Protein AF-A0A9P1JZS4-F1 (afdb_monomer_lite)

pLDDT: mean 83.92, std 13.91, range [42.84, 97.25]

Organism: NCBI:txid1064539

Foldseek 3Di:
DPPPDFDQDAFAPDFDDQQAKKFFAFRNRDGPDIWGFHDDDDQWTATPVRWIAGSRFFGDDDDGTDRPRGIYHPPDPDD

Sequence (79 aa):
MTDLTYVLPEPPEYPFRVGDEVETVNRNGEAMGRQHITRIKGKIVTTDCGRRWTKDGWWHGETRAYPFPSIRHPATPSA

Structure (mmCIF, N/CA/C/O backbone):
data_AF-A0A9P1JZS4-F1
#
_entry.id   AF-A0A9P1JZS4-F1
#
loop_
_atom_site.group_PDB
_atom_site.id
_atom_site.type_symbol
_atom_site.label_atom_id
_atom_site.label_alt_id
_atom_site.label_comp_id
_atom_site.label_asym_id
_atom_site.label_entity_id
_atom_site.label_seq_id
_atom_site.pdbx_PDB_ins_code
_atom_site.Cartn_x
_atom_site.Cartn_y
_atom_site.Cartn_z
_atom_site.occupancy
_atom_site.B_iso_or_equiv
_atom_site.auth_seq_id
_atom_site.auth_comp_id
_atom_site.auth_asym_id
_atom_site.auth_atom_id
_atom_site.pdbx_PDB_model_num
ATOM 1 N N . MET A 1 1 ? 28.568 0.410 -15.391 1.00 43.81 1 MET A N 1
ATOM 2 C CA . MET A 1 1 ? 27.796 0.814 -14.200 1.00 43.81 1 MET A CA 1
ATOM 3 C C . MET A 1 1 ? 26.339 0.763 -14.601 1.00 43.81 1 MET A C 1
ATOM 5 O O . MET A 1 1 ? 25.968 1.482 -15.516 1.00 43.81 1 MET A O 1
ATOM 9 N N . THR A 1 2 ? 25.559 -0.164 -14.052 1.00 50.34 2 THR A N 1
ATOM 10 C CA . THR A 1 2 ? 24.117 -0.232 -14.310 1.00 50.34 2 THR A CA 1
ATOM 11 C C . THR A 1 2 ? 23.467 0.870 -13.490 1.00 50.34 2 THR A C 1
ATOM 13 O O . THR A 1 2 ? 23.435 0.790 -12.264 1.00 50.34 2 THR A O 1
ATOM 16 N N . ASP A 1 3 ? 23.047 1.931 -14.166 1.00 51.38 3 ASP A N 1
ATOM 17 C CA . ASP A 1 3 ? 22.298 3.027 -13.567 1.00 51.38 3 ASP A CA 1
ATOM 18 C C . ASP A 1 3 ? 21.017 2.436 -12.954 1.00 51.38 3 ASP A C 1
ATOM 20 O O . ASP A 1 3 ? 20.191 1.850 -13.654 1.00 51.38 3 ASP A O 1
ATOM 24 N N . LEU A 1 4 ? 20.901 2.459 -11.622 1.00 54.28 4 LEU A N 1
ATOM 25 C CA . LEU A 1 4 ? 19.716 1.976 -10.907 1.00 54.28 4 LEU A CA 1
ATOM 26 C C . LEU A 1 4 ? 18.634 3.058 -10.974 1.00 54.28 4 LEU A C 1
ATOM 28 O O . LEU A 1 4 ? 18.225 3.615 -9.957 1.00 54.28 4 LEU A O 1
ATOM 32 N N . THR A 1 5 ? 18.195 3.382 -12.185 1.00 61.31 5 THR A N 1
ATOM 33 C CA . THR A 1 5 ? 17.110 4.327 -12.420 1.00 61.31 5 THR A CA 1
ATOM 34 C C . THR A 1 5 ? 15.798 3.581 -12.182 1.00 61.31 5 THR A C 1
ATOM 36 O O . THR A 1 5 ? 15.377 2.760 -12.994 1.00 61.31 5 THR A O 1
ATOM 39 N N . TYR A 1 6 ? 15.180 3.780 -11.018 1.00 59.22 6 TYR A N 1
ATOM 40 C CA . TYR A 1 6 ? 13.850 3.236 -10.746 1.00 59.22 6 TYR A CA 1
ATOM 41 C C . TYR A 1 6 ? 12.779 4.211 -11.233 1.00 59.22 6 TYR A C 1
ATOM 43 O O . TYR A 1 6 ? 12.922 5.427 -11.093 1.00 59.22 6 TYR A O 1
ATOM 51 N N . VAL A 1 7 ? 11.696 3.670 -11.791 1.00 65.94 7 VAL A N 1
ATOM 52 C CA . VAL A 1 7 ? 10.520 4.461 -12.157 1.00 65.94 7 VAL A CA 1
ATOM 53 C C . VAL A 1 7 ? 9.774 4.785 -10.869 1.00 65.94 7 VAL A C 1
ATOM 55 O O . VAL A 1 7 ? 9.421 3.885 -10.102 1.00 65.94 7 VAL A O 1
ATOM 58 N N . LEU A 1 8 ? 9.581 6.074 -10.589 1.00 68.81 8 LEU A N 1
ATOM 59 C CA . LEU A 1 8 ? 8.768 6.484 -9.450 1.00 68.81 8 LEU A CA 1
ATOM 60 C C . LEU A 1 8 ? 7.321 6.030 -9.687 1.00 68.81 8 LEU A C 1
ATOM 62 O O . LEU A 1 8 ? 6.801 6.269 -10.778 1.00 68.81 8 LEU A O 1
ATOM 66 N N . PRO A 1 9 ? 6.665 5.394 -8.698 1.00 67.12 9 PRO A N 1
ATOM 67 C CA . PRO A 1 9 ? 5.255 5.060 -8.813 1.00 67.12 9 PRO A CA 1
ATOM 68 C C . PRO A 1 9 ? 4.442 6.323 -9.067 1.00 67.12 9 PRO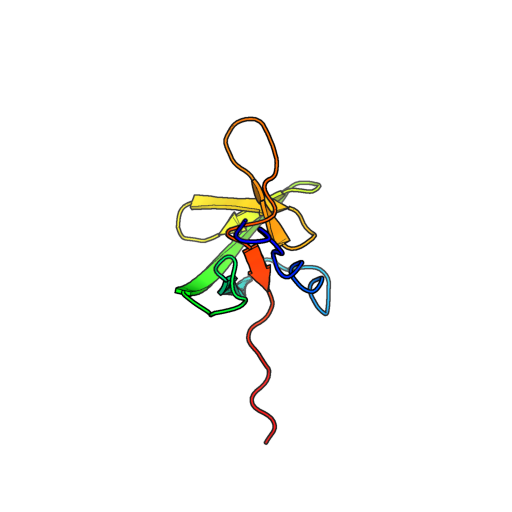 A C 1
ATOM 70 O O . PRO A 1 9 ? 4.649 7.339 -8.396 1.00 67.12 9 PRO A O 1
ATOM 73 N N . GLU A 1 10 ? 3.508 6.246 -10.007 1.00 72.3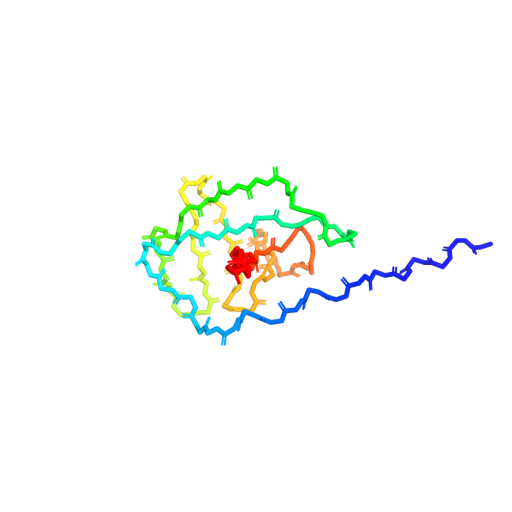8 10 GLU A N 1
ATOM 74 C CA . GLU A 1 10 ? 2.534 7.311 -10.192 1.00 72.38 10 GLU A CA 1
ATOM 75 C C . GLU A 1 10 ? 1.686 7.440 -8.920 1.00 72.38 10 GLU A C 1
ATOM 77 O O . GLU A 1 10 ? 1.296 6.423 -8.331 1.00 72.38 10 GLU A O 1
ATOM 82 N N . PRO A 1 11 ? 1.421 8.671 -8.453 1.00 73.00 11 PRO A N 1
ATOM 83 C CA . PRO A 1 11 ? 0.513 8.866 -7.339 1.00 73.00 11 PRO A CA 1
ATOM 84 C C . PRO A 1 11 ? -0.876 8.320 -7.708 1.00 73.00 11 PRO A C 1
ATOM 86 O O . PRO A 1 11 ? -1.275 8.392 -8.871 1.00 73.00 11 PRO A O 1
ATOM 89 N N . PRO A 1 12 ? -1.633 7.787 -6.737 1.00 81.50 12 PRO A N 1
ATOM 90 C CA . PRO A 1 12 ? -2.969 7.275 -7.008 1.00 81.50 12 PRO A CA 1
ATOM 91 C C . PRO A 1 12 ? -3.877 8.386 -7.554 1.00 81.50 12 PRO A C 1
ATOM 93 O O . PRO A 1 12 ? -3.892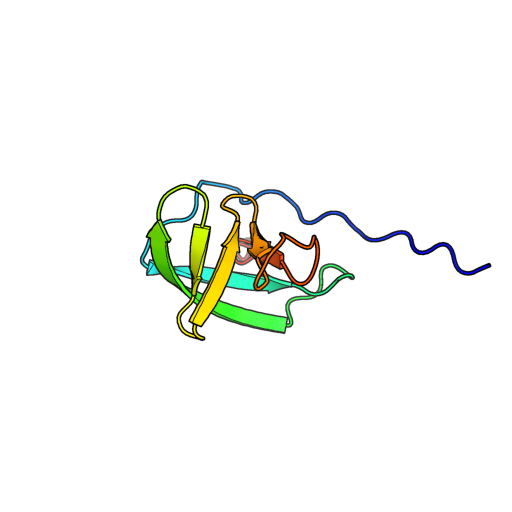 9.494 -7.016 1.00 81.50 12 PRO A O 1
ATOM 96 N N . GLU A 1 13 ? -4.653 8.072 -8.599 1.00 80.69 13 GLU A N 1
ATOM 97 C CA . GLU A 1 13 ? -5.548 9.016 -9.297 1.00 80.69 13 GLU A CA 1
ATOM 98 C C . GLU A 1 13 ? -6.502 9.759 -8.349 1.00 80.69 13 GLU A C 1
ATOM 100 O O . GLU A 1 13 ? -6.801 10.939 -8.527 1.00 80.69 13 GLU A O 1
ATOM 105 N N . TYR A 1 14 ? -6.961 9.065 -7.311 1.00 85.31 14 TYR A N 1
ATOM 106 C CA . TYR A 1 14 ? -7.752 9.616 -6.221 1.00 85.31 14 TYR A CA 1
ATOM 107 C C . TYR A 1 14 ? -7.328 8.987 -4.890 1.00 85.31 14 TYR A C 1
ATOM 109 O O . TYR A 1 14 ? -6.787 7.876 -4.878 1.00 85.31 14 TYR A O 1
ATOM 117 N N . PRO A 1 15 ? -7.586 9.655 -3.746 1.00 89.81 15 PRO A N 1
ATOM 118 C CA . PRO A 1 15 ? -7.285 9.086 -2.441 1.00 89.81 15 PRO A CA 1
ATOM 119 C C . PRO A 1 15 ? -7.946 7.720 -2.268 1.00 89.81 15 PRO A C 1
ATOM 121 O O . PRO A 1 15 ? -9.157 7.596 -2.452 1.00 89.81 15 PRO A O 1
ATOM 124 N N . PHE A 1 16 ? -7.147 6.733 -1.871 1.00 92.44 16 PHE A N 1
ATOM 125 C CA . PHE A 1 16 ? -7.602 5.382 -1.563 1.00 92.44 16 PHE A CA 1
ATOM 126 C C . PHE A 1 16 ? -8.800 5.366 -0.610 1.00 92.44 16 PHE A C 1
ATOM 128 O O . PHE A 1 16 ? -8.868 6.150 0.345 1.00 92.44 16 PHE A O 1
ATOM 135 N N . ARG A 1 17 ? -9.715 4.424 -0.834 1.00 94.25 17 ARG A N 1
ATOM 136 C CA . ARG A 1 17 ? -10.893 4.173 -0.001 1.00 94.25 17 ARG A CA 1
ATOM 137 C C . ARG A 1 17 ? -10.934 2.717 0.438 1.00 94.25 17 ARG A C 1
ATOM 139 O O . ARG A 1 17 ? -10.402 1.827 -0.214 1.00 94.25 17 ARG A O 1
ATOM 146 N N . VAL A 1 18 ? -11.567 2.469 1.583 1.00 95.50 18 VAL A N 1
ATOM 147 C CA . VAL A 1 18 ? -11.834 1.095 2.028 1.00 95.50 18 VAL A CA 1
ATOM 148 C C . VAL A 1 18 ? -12.794 0.442 1.036 1.00 95.50 18 VAL A C 1
ATOM 150 O O . VAL A 1 18 ? -13.830 1.022 0.723 1.00 95.50 18 VAL A O 1
ATOM 153 N N . GLY A 1 19 ? -12.440 -0.752 0.568 1.00 93.88 19 GLY A N 1
ATOM 154 C CA . GLY A 1 19 ? -13.153 -1.488 -0.472 1.00 93.88 19 GLY A CA 1
ATOM 155 C C . GLY A 1 19 ? -12.574 -1.322 -1.879 1.00 93.88 19 GLY A C 1
ATOM 156 O O . GLY A 1 19 ? -12.931 -2.119 -2.739 1.00 93.88 19 GLY A O 1
ATOM 157 N N . ASP A 1 20 ? -11.673 -0.360 -2.114 1.00 93.38 20 ASP A N 1
ATOM 158 C CA . ASP A 1 20 ? -11.025 -0.207 -3.424 1.00 93.38 20 ASP A CA 1
ATOM 159 C C . ASP A 1 20 ? -10.190 -1.454 -3.766 1.00 93.38 20 ASP A C 1
ATOM 161 O O . ASP A 1 20 ? -9.431 -1.955 -2.925 1.00 93.38 20 ASP A O 1
ATOM 165 N N . GLU A 1 21 ? -10.303 -1.923 -5.011 1.00 94.38 21 GLU A N 1
ATOM 166 C CA . GLU A 1 21 ? -9.350 -2.857 -5.616 1.00 94.38 21 GLU A CA 1
ATOM 167 C C . GLU A 1 21 ? -8.116 -2.065 -6.069 1.00 94.38 21 GLU A C 1
ATOM 169 O O . GLU A 1 21 ? -8.237 -1.044 -6.743 1.00 94.38 21 GLU A O 1
ATOM 174 N N . VAL A 1 22 ? -6.923 -2.527 -5.697 1.00 93.25 22 VAL A N 1
ATOM 175 C CA . VAL A 1 22 ? -5.638 -1.912 -6.052 1.00 93.25 22 VAL A CA 1
ATOM 176 C C . VAL A 1 22 ? -4.682 -2.942 -6.636 1.00 93.25 22 VAL A C 1
ATOM 178 O O . VAL A 1 22 ? -4.664 -4.108 -6.237 1.00 93.25 22 VAL A O 1
ATOM 181 N N . GLU A 1 23 ? -3.834 -2.500 -7.557 1.00 93.62 23 GLU A N 1
ATOM 182 C CA . GLU A 1 23 ? -2.749 -3.305 -8.108 1.00 93.62 23 GLU A CA 1
ATOM 183 C C . GLU A 1 23 ? -1.470 -3.074 -7.317 1.00 93.62 23 GLU A C 1
ATOM 185 O O . GLU A 1 23 ? -1.058 -1.936 -7.112 1.00 93.62 23 GLU A O 1
ATOM 190 N N . THR A 1 24 ? -0.812 -4.157 -6.905 1.00 92.31 24 THR A N 1
ATOM 191 C CA . THR A 1 24 ? 0.563 -4.104 -6.405 1.00 92.31 24 THR A CA 1
ATOM 192 C C . THR A 1 24 ? 1.522 -4.116 -7.584 1.00 92.31 24 THR A C 1
ATOM 194 O O . THR A 1 24 ? 1.413 -4.976 -8.454 1.00 92.31 24 THR A O 1
A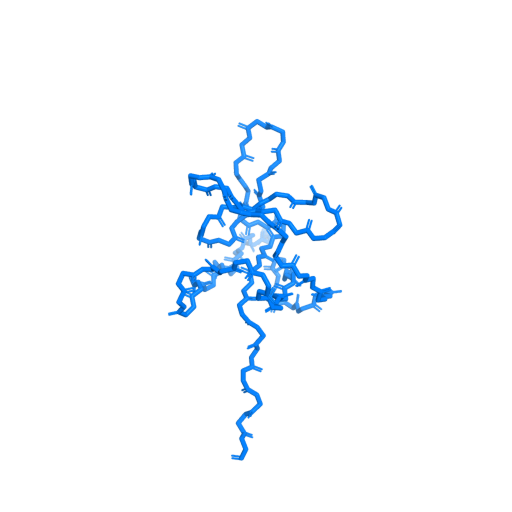TOM 197 N N . VAL A 1 25 ? 2.485 -3.205 -7.593 1.00 90.94 25 VAL A N 1
ATOM 198 C CA . VAL A 1 25 ? 3.391 -2.949 -8.709 1.00 90.94 25 VAL A CA 1
ATOM 199 C C . VAL A 1 25 ? 4.840 -3.146 -8.264 1.00 90.94 25 VAL A C 1
ATOM 201 O O . VAL A 1 25 ? 5.223 -2.790 -7.143 1.00 90.94 25 VAL A O 1
ATOM 204 N N . ASN A 1 26 ? 5.653 -3.756 -9.126 1.00 88.81 26 ASN A N 1
ATOM 205 C CA . ASN A 1 26 ? 7.082 -3.928 -8.882 1.00 88.81 26 ASN A CA 1
ATOM 206 C C . ASN A 1 26 ? 7.884 -2.658 -9.241 1.00 88.81 26 ASN A C 1
ATOM 208 O O . ASN A 1 26 ? 7.350 -1.666 -9.729 1.00 88.81 26 ASN A O 1
ATOM 212 N N . ARG A 1 27 ? 9.206 -2.697 -9.034 1.00 84.81 27 ARG A N 1
ATOM 213 C CA . ARG A 1 27 ? 10.113 -1.569 -9.333 1.00 84.81 27 ARG A CA 1
ATOM 214 C C . ARG A 1 27 ? 10.140 -1.129 -10.810 1.00 84.81 27 ARG A C 1
ATOM 216 O O . ARG A 1 27 ? 10.653 -0.054 -11.098 1.00 84.81 27 ARG A O 1
ATOM 223 N N . ASN A 1 28 ? 9.668 -1.979 -11.723 1.00 84.12 28 ASN A N 1
ATOM 224 C CA . ASN A 1 28 ? 9.628 -1.726 -13.162 1.00 84.12 28 ASN A CA 1
ATOM 225 C C . ASN A 1 28 ? 8.272 -1.146 -13.610 1.00 84.12 28 ASN A C 1
ATOM 227 O O . ASN A 1 28 ? 8.098 -0.889 -14.795 1.00 84.12 28 ASN A O 1
ATOM 231 N N . GLY A 1 29 ? 7.299 -0.972 -12.706 1.00 81.69 29 GLY A N 1
ATOM 232 C CA . GLY A 1 29 ? 5.942 -0.560 -13.082 1.00 81.69 29 GLY A CA 1
ATOM 233 C C . GLY A 1 29 ? 5.022 -1.719 -13.493 1.00 81.69 29 GLY A C 1
ATOM 234 O O . GLY A 1 29 ? 3.902 -1.482 -13.946 1.00 81.69 29 GLY A O 1
ATOM 235 N N . GLU A 1 30 ? 5.455 -2.971 -13.320 1.00 86.62 30 GLU A N 1
ATOM 236 C CA . GLU A 1 30 ? 4.684 -4.153 -13.719 1.00 86.62 30 GLU A CA 1
ATOM 237 C C . GLU A 1 30 ? 3.765 -4.612 -12.579 1.00 86.62 30 GLU A C 1
ATOM 239 O O . GLU A 1 30 ? 4.201 -4.758 -11.430 1.00 86.62 30 GLU A O 1
ATOM 244 N N . ALA A 1 31 ? 2.492 -4.863 -12.896 1.00 90.00 31 ALA A N 1
ATOM 245 C CA . ALA A 1 31 ? 1.520 -5.370 -11.935 1.00 90.00 31 ALA A CA 1
ATOM 246 C C . ALA A 1 31 ? 1.880 -6.805 -11.511 1.00 90.00 31 ALA A C 1
ATOM 248 O O . ALA A 1 31 ? 2.019 -7.706 -12.333 1.00 90.00 31 ALA A O 1
ATOM 249 N N . MET A 1 32 ? 2.020 -7.014 -10.205 1.00 90.44 32 MET A N 1
ATOM 250 C CA . MET A 1 32 ? 2.322 -8.306 -9.588 1.00 90.44 32 MET A CA 1
ATOM 251 C C . MET A 1 32 ? 1.064 -9.032 -9.100 1.00 90.44 32 MET A C 1
ATOM 253 O O . MET A 1 32 ? 1.092 -10.243 -8.899 1.00 90.44 32 MET A O 1
ATOM 257 N N . GLY A 1 33 ? -0.019 -8.296 -8.847 1.00 91.06 33 GLY A N 1
ATOM 258 C CA . GLY A 1 33 ? -1.265 -8.849 -8.326 1.00 91.06 33 GLY A CA 1
ATOM 259 C C . GLY A 1 33 ? -2.240 -7.773 -7.868 1.00 91.06 33 GLY A C 1
ATOM 260 O O . GLY A 1 33 ? -1.890 -6.595 -7.802 1.00 91.06 33 GLY A O 1
ATOM 261 N N . ARG A 1 34 ? -3.460 -8.194 -7.533 1.00 94.69 34 ARG A N 1
ATOM 262 C CA . ARG A 1 34 ? -4.553 -7.323 -7.081 1.00 94.69 34 ARG A CA 1
ATOM 263 C C . ARG A 1 34 ? -4.928 -7.620 -5.647 1.00 94.69 34 ARG A C 1
ATOM 265 O O . ARG A 1 34 ? -4.876 -8.779 -5.245 1.00 94.69 34 ARG A O 1
ATOM 272 N N . GLN A 1 35 ? -5.258 -6.587 -4.891 1.00 95.25 35 GLN A N 1
ATOM 273 C CA . GLN A 1 35 ? -5.579 -6.649 -3.468 1.00 95.25 35 GLN A CA 1
ATOM 274 C C . GLN A 1 35 ? -6.705 -5.665 -3.165 1.00 95.25 35 GLN A C 1
ATOM 276 O O . GLN A 1 35 ? -6.857 -4.673 -3.875 1.00 95.25 35 GLN A O 1
ATOM 281 N N . HIS A 1 36 ? -7.447 -5.890 -2.086 1.00 95.81 36 HIS A N 1
ATOM 282 C CA . HIS A 1 36 ? -8.461 -4.939 -1.629 1.00 95.81 36 HIS A CA 1
ATOM 283 C C . HIS A 1 36 ? -7.976 -4.141 -0.430 1.00 95.81 36 HIS A C 1
ATOM 285 O O . HIS A 1 36 ? -7.344 -4.679 0.484 1.00 95.81 36 HIS A O 1
ATOM 291 N N . ILE A 1 37 ? -8.317 -2.856 -0.385 1.00 95.81 37 ILE A N 1
ATOM 292 C CA . ILE A 1 37 ? -8.061 -2.025 0.789 1.00 95.81 37 ILE A CA 1
ATOM 293 C C . ILE A 1 37 ? -9.076 -2.367 1.875 1.00 95.81 37 ILE A C 1
ATOM 295 O O . ILE A 1 37 ? -10.271 -2.117 1.745 1.00 95.81 37 ILE A O 1
ATOM 299 N N . THR A 1 38 ? -8.590 -2.886 2.997 1.00 97.25 38 THR A N 1
ATOM 300 C CA . THR A 1 38 ? -9.428 -3.282 4.135 1.00 97.25 38 THR A CA 1
ATOM 301 C C . THR A 1 38 ? -9.505 -2.207 5.208 1.00 97.25 38 THR A C 1
ATOM 303 O O . THR A 1 38 ? -10.474 -2.147 5.963 1.00 97.25 38 THR A O 1
ATOM 306 N N . ARG A 1 39 ? -8.488 -1.343 5.308 1.00 96.00 39 ARG A N 1
ATOM 307 C CA . ARG A 1 39 ? -8.427 -0.316 6.351 1.00 96.00 39 ARG A CA 1
ATOM 308 C C . ARG A 1 39 ? -7.580 0.873 5.934 1.00 96.00 39 ARG A C 1
ATOM 310 O O . ARG A 1 39 ? -6.525 0.713 5.336 1.00 96.00 39 ARG A O 1
ATOM 317 N N . ILE A 1 40 ? -7.987 2.063 6.367 1.00 95.44 40 ILE A N 1
ATOM 318 C CA . ILE A 1 40 ? -7.180 3.282 6.281 1.00 95.44 40 ILE A CA 1
ATOM 319 C C . ILE A 1 40 ? -7.102 3.908 7.675 1.00 95.44 40 ILE A C 1
ATOM 321 O O . ILE A 1 40 ? -8.117 4.076 8.350 1.00 95.44 40 ILE A O 1
ATOM 325 N N . LYS A 1 41 ? -5.889 4.220 8.144 1.00 93.62 41 LYS A N 1
ATOM 326 C CA . LYS A 1 41 ? -5.643 4.889 9.430 1.00 93.62 41 LYS A CA 1
ATOM 327 C C . LYS A 1 41 ? -4.570 5.961 9.260 1.00 93.62 41 LYS A C 1
ATOM 329 O O . LYS A 1 41 ? -3.382 5.661 9.140 1.00 93.62 41 LYS A O 1
ATOM 334 N N . GLY A 1 42 ? -4.982 7.226 9.300 1.00 91.12 42 GLY A N 1
ATOM 335 C CA . GLY A 1 42 ? -4.076 8.353 9.083 1.00 91.12 42 GLY A CA 1
ATOM 336 C C . GLY A 1 42 ? -3.448 8.285 7.690 1.00 91.12 42 GLY A C 1
ATOM 337 O O . GLY A 1 42 ? -4.158 8.329 6.694 1.00 91.12 42 GLY A O 1
ATOM 338 N N . LYS A 1 43 ? -2.119 8.157 7.622 1.00 90.31 43 LYS A N 1
ATOM 339 C CA . LYS A 1 43 ? -1.371 8.052 6.355 1.00 90.31 43 LYS A CA 1
ATOM 340 C C . LYS A 1 43 ? -1.153 6.611 5.877 1.00 90.31 43 LYS A C 1
ATOM 342 O O . LYS A 1 43 ? -0.476 6.431 4.870 1.00 90.31 43 LYS A O 1
ATOM 347 N N . ILE A 1 44 ? -1.667 5.615 6.604 1.00 94.06 44 ILE A N 1
ATOM 348 C CA . ILE A 1 44 ? -1.436 4.192 6.333 1.00 94.06 44 ILE A CA 1
ATOM 349 C C . ILE A 1 44 ? -2.693 3.542 5.764 1.00 94.06 44 ILE A C 1
ATOM 351 O O . ILE A 1 44 ? -3.778 3.675 6.328 1.00 94.06 44 ILE A O 1
ATOM 355 N N . VAL A 1 45 ? -2.509 2.794 4.687 1.00 94.75 45 VAL A N 1
ATOM 356 C CA . VAL A 1 45 ? -3.501 1.968 4.004 1.00 94.75 45 VAL A CA 1
ATOM 357 C C . VAL A 1 45 ? -3.124 0.505 4.227 1.00 94.75 45 VAL A C 1
ATOM 359 O O . VAL A 1 45 ? -1.964 0.132 4.085 1.00 94.75 45 VAL A O 1
ATOM 362 N N . THR A 1 46 ? -4.071 -0.337 4.615 1.00 96.00 46 THR A N 1
ATOM 363 C CA . THR A 1 46 ? -3.875 -1.777 4.801 1.00 96.00 46 THR A CA 1
ATOM 364 C C . THR A 1 46 ? -4.692 -2.530 3.769 1.00 96.00 46 THR A C 1
ATOM 366 O O . THR A 1 46 ? -5.857 -2.213 3.536 1.00 96.00 46 THR A O 1
ATOM 369 N N . THR A 1 47 ? -4.056 -3.529 3.172 1.00 95.88 47 THR A N 1
ATOM 370 C CA . THR A 1 47 ? -4.663 -4.437 2.192 1.00 95.88 47 THR A CA 1
ATOM 371 C C . THR A 1 47 ? -5.073 -5.759 2.844 1.00 95.88 47 THR A C 1
ATOM 373 O O . THR A 1 47 ? -4.658 -6.058 3.966 1.00 95.88 47 THR A O 1
ATOM 376 N N . ASP A 1 48 ? -5.909 -6.540 2.173 1.00 95.50 48 ASP A N 1
ATOM 377 C CA . ASP A 1 48 ? -6.401 -7.859 2.599 1.00 95.50 48 ASP A CA 1
ATOM 378 C C . ASP A 1 48 ? -5.292 -8.881 2.907 1.00 95.50 48 ASP A C 1
ATOM 380 O O . ASP A 1 48 ? -5.429 -9.635 3.869 1.00 95.50 48 ASP A O 1
ATOM 384 N N . CYS A 1 49 ? -4.144 -8.846 2.224 1.00 90.12 49 CYS A N 1
ATOM 385 C CA . CYS A 1 49 ? -2.976 -9.655 2.613 1.00 90.12 49 CYS A CA 1
ATOM 386 C C . CYS A 1 49 ? -2.237 -9.172 3.882 1.00 90.12 49 CYS A C 1
ATOM 388 O O . CYS A 1 49 ? -1.154 -9.668 4.198 1.00 90.12 49 CYS A O 1
ATOM 390 N N . GLY A 1 50 ? -2.761 -8.174 4.601 1.00 90.69 50 GLY A N 1
ATOM 391 C CA . GLY A 1 50 ? -2.165 -7.615 5.824 1.00 90.69 50 GLY A CA 1
ATOM 392 C C . GLY A 1 50 ? -1.010 -6.636 5.580 1.00 90.69 50 GLY 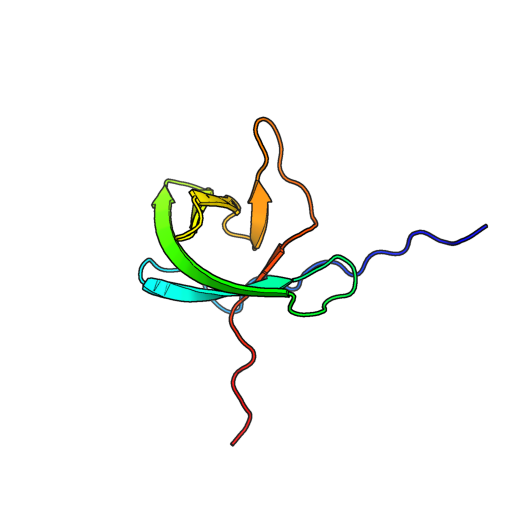A C 1
ATOM 393 O O . GLY A 1 50 ? -0.492 -6.020 6.514 1.00 90.69 50 GLY A O 1
ATOM 394 N N . ARG A 1 51 ? -0.623 -6.445 4.317 1.00 93.00 51 ARG A N 1
ATOM 395 C CA . ARG A 1 51 ? 0.397 -5.491 3.874 1.00 93.00 51 ARG A CA 1
ATOM 396 C C . ARG A 1 51 ? -0.059 -4.046 4.075 1.00 93.00 51 ARG A C 1
ATOM 398 O O . ARG A 1 51 ? -1.239 -3.726 3.908 1.00 93.00 51 ARG A O 1
ATOM 405 N N . ARG A 1 52 ? 0.891 -3.178 4.438 1.00 95.12 52 ARG A N 1
ATOM 406 C CA . ARG A 1 52 ? 0.680 -1.757 4.729 1.00 95.12 52 ARG A CA 1
ATOM 407 C C . ARG A 1 52 ? 1.350 -0.870 3.689 1.00 95.12 52 ARG A C 1
ATOM 409 O O . ARG A 1 52 ? 2.468 -1.131 3.265 1.00 95.12 52 ARG A O 1
ATOM 416 N N . TRP A 1 53 ? 0.682 0.218 3.358 1.00 93.25 53 TRP A N 1
ATOM 417 C CA . TRP A 1 53 ? 1.066 1.155 2.318 1.00 93.25 53 TRP A CA 1
ATOM 418 C C . TRP A 1 53 ? 0.886 2.580 2.822 1.00 93.25 53 TRP A C 1
ATOM 420 O O . TRP A 1 53 ? 0.098 2.823 3.736 1.00 93.25 53 TRP A O 1
ATOM 430 N N . THR A 1 54 ? 1.606 3.539 2.257 1.00 92.19 54 THR A N 1
ATOM 431 C CA . THR A 1 54 ? 1.288 4.952 2.463 1.00 92.19 54 THR A CA 1
ATOM 432 C C . THR A 1 54 ? 0.071 5.332 1.620 1.00 92.19 54 THR A C 1
ATOM 434 O O . THR A 1 54 ? -0.264 4.664 0.644 1.00 92.19 54 THR A O 1
ATOM 437 N N . LYS A 1 55 ? -0.581 6.446 1.961 1.00 89.56 55 LYS A N 1
ATOM 438 C CA . LYS A 1 55 ? -1.644 7.040 1.131 1.00 89.56 55 LYS A CA 1
ATOM 439 C C . LYS A 1 55 ? -1.194 7.379 -0.301 1.00 89.56 55 LYS A C 1
ATOM 441 O O . LYS A 1 55 ? -2.036 7.508 -1.175 1.00 89.56 55 LYS A O 1
ATOM 446 N N . ASP A 1 56 ? 0.115 7.528 -0.502 1.00 87.3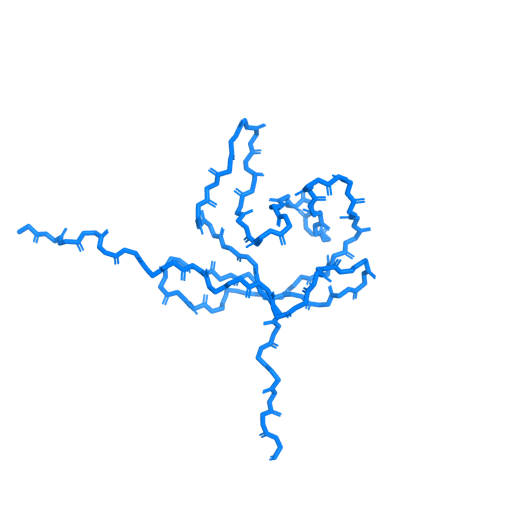1 56 ASP A N 1
ATOM 447 C CA . ASP A 1 56 ? 0.744 7.833 -1.788 1.00 87.31 56 ASP A CA 1
ATOM 448 C C . ASP A 1 56 ? 1.151 6.541 -2.530 1.00 87.31 56 ASP A C 1
ATOM 450 O O . ASP A 1 56 ? 1.803 6.590 -3.565 1.00 87.31 56 ASP A O 1
ATOM 454 N N . GLY A 1 57 ? 0.788 5.372 -1.984 1.00 87.50 57 GLY A N 1
ATOM 455 C CA . GLY A 1 57 ? 0.963 4.066 -2.613 1.00 87.50 57 GLY A CA 1
ATOM 456 C C . GLY A 1 57 ? 2.293 3.376 -2.322 1.00 87.50 57 GLY A C 1
ATOM 457 O O . GLY A 1 57 ? 2.579 2.339 -2.906 1.00 87.50 57 GLY A O 1
ATOM 458 N N . TRP A 1 58 ? 3.131 3.894 -1.425 1.00 90.31 58 TRP A N 1
ATOM 459 C CA . TRP A 1 58 ? 4.454 3.312 -1.158 1.00 90.31 58 TRP A CA 1
ATOM 460 C C . TRP A 1 58 ? 4.378 2.175 -0.150 1.00 90.31 58 TRP A C 1
ATOM 462 O O . TRP A 1 58 ? 3.616 2.258 0.814 1.00 90.31 58 TRP A O 1
ATOM 472 N N . TRP A 1 59 ? 5.191 1.133 -0.320 1.00 89.94 59 TRP A N 1
ATOM 473 C CA . TRP A 1 59 ? 5.284 0.048 0.654 1.00 89.94 59 TRP A CA 1
ATOM 474 C C . TRP A 1 59 ? 5.696 0.582 2.023 1.00 89.94 59 TRP A C 1
ATOM 476 O O . TRP A 1 59 ? 6.740 1.211 2.166 1.00 89.94 59 TRP A O 1
ATOM 486 N N . HIS A 1 60 ? 4.905 0.310 3.058 1.00 90.88 60 HIS A N 1
ATOM 487 C CA . HIS A 1 60 ? 5.266 0.646 4.427 1.00 90.88 60 HIS A CA 1
ATOM 488 C C . HIS A 1 60 ? 5.683 -0.620 5.174 1.00 90.88 60 HIS A C 1
ATOM 490 O O . HIS A 1 60 ? 4.849 -1.385 5.666 1.00 90.88 60 HIS A O 1
ATOM 496 N N . GLY A 1 61 ? 7.000 -0.803 5.308 1.00 85.06 61 GLY A N 1
ATOM 497 C CA . GLY A 1 61 ? 7.590 -1.871 6.112 1.00 85.06 61 GLY A CA 1
ATOM 498 C C . GLY A 1 61 ? 7.366 -1.663 7.613 1.00 85.06 61 GLY A C 1
ATOM 499 O O . GLY A 1 61 ? 6.463 -0.945 8.043 1.00 85.06 61 GLY A O 1
ATOM 500 N N . GLU A 1 62 ? 8.185 -2.290 8.453 1.00 79.50 62 GLU A N 1
ATOM 501 C CA . GLU A 1 62 ? 8.031 -2.178 9.910 1.00 79.50 62 GLU A CA 1
ATOM 502 C C . GLU A 1 62 ? 8.304 -0.766 10.433 1.00 79.50 62 GLU A C 1
ATOM 504 O O . GLU A 1 62 ? 7.541 -0.260 11.253 1.00 79.50 62 GLU A O 1
ATOM 509 N N . THR A 1 63 ? 9.346 -0.114 9.912 1.00 79.12 63 THR A N 1
ATOM 510 C CA . THR A 1 63 ? 9.874 1.145 10.461 1.00 79.12 63 THR A CA 1
ATOM 511 C C . THR A 1 63 ? 9.910 2.304 9.469 1.00 79.12 63 THR A C 1
ATOM 513 O O . THR A 1 63 ? 9.988 3.455 9.891 1.00 79.12 63 THR A O 1
ATOM 516 N N . ARG A 1 64 ? 9.846 2.040 8.159 1.00 85.69 64 ARG A N 1
ATOM 517 C CA . ARG A 1 64 ? 9.943 3.074 7.117 1.00 85.69 64 ARG A CA 1
ATOM 518 C C . ARG A 1 64 ? 9.149 2.724 5.863 1.00 85.69 64 ARG A C 1
ATOM 520 O O . ARG A 1 64 ? 8.825 1.558 5.624 1.00 85.69 64 ARG A O 1
ATOM 527 N N . ALA A 1 65 ? 8.868 3.758 5.074 1.00 82.81 65 ALA A N 1
ATOM 528 C CA . ALA A 1 65 ? 8.300 3.628 3.742 1.00 82.81 65 ALA A CA 1
ATOM 529 C C . ALA A 1 65 ? 9.402 3.375 2.703 1.00 82.81 65 ALA A C 1
ATOM 531 O O . ALA A 1 65 ? 10.505 3.915 2.805 1.00 82.81 65 ALA A O 1
ATOM 532 N N . TYR A 1 66 ? 9.079 2.560 1.709 1.00 83.88 66 TYR A N 1
ATOM 533 C CA . TYR A 1 66 ? 9.923 2.190 0.587 1.00 83.88 66 TYR A CA 1
ATOM 534 C C . TYR A 1 66 ? 9.147 2.425 -0.711 1.00 83.88 66 TYR A C 1
ATOM 536 O O . TYR A 1 66 ? 7.959 2.113 -0.769 1.00 83.88 66 TYR A O 1
ATOM 544 N N . PRO A 1 67 ? 9.801 2.934 -1.763 1.00 77.69 67 PRO A N 1
ATOM 545 C CA . PRO A 1 67 ? 9.131 3.251 -3.024 1.00 77.69 67 PRO A CA 1
ATOM 546 C C . PRO A 1 67 ? 8.629 2.009 -3.773 1.00 77.69 67 PRO A C 1
ATOM 548 O O . PRO A 1 67 ? 7.751 2.130 -4.620 1.00 77.69 67 PRO A O 1
ATOM 551 N N . PHE A 1 68 ? 9.176 0.828 -3.472 1.00 83.44 68 PHE A N 1
ATOM 552 C CA . PHE A 1 68 ? 8.771 -0.439 -4.073 1.00 83.44 68 PHE A CA 1
ATOM 553 C C . PHE A 1 68 ? 8.731 -1.583 -3.036 1.00 83.44 68 PHE A C 1
ATOM 555 O O . PHE A 1 68 ? 9.552 -1.601 -2.111 1.00 83.44 68 PHE A O 1
ATOM 562 N N . PRO A 1 69 ? 7.830 -2.570 -3.210 1.00 88.94 69 PRO A N 1
ATOM 563 C CA . PRO A 1 69 ? 6.700 -2.527 -4.150 1.00 88.94 69 PRO A CA 1
ATOM 564 C C . PRO A 1 69 ? 5.800 -1.302 -3.888 1.00 88.94 69 PRO A C 1
ATOM 566 O O . PRO A 1 69 ? 5.989 -0.610 -2.887 1.00 88.94 69 PRO A O 1
ATOM 569 N N . SER A 1 70 ? 4.888 -0.974 -4.795 1.00 91.19 70 SER A N 1
ATOM 570 C CA . SER A 1 70 ? 3.908 0.110 -4.613 1.00 91.19 70 SER A CA 1
ATOM 571 C C . SER A 1 70 ? 2.496 -0.384 -4.915 1.00 91.19 70 SER A C 1
ATOM 573 O O . SER A 1 70 ? 2.334 -1.480 -5.447 1.00 91.19 70 SER A O 1
ATOM 575 N N . ILE A 1 71 ? 1.475 0.388 -4.554 1.00 92.12 71 ILE A N 1
ATOM 576 C CA . ILE A 1 71 ? 0.092 0.162 -4.978 1.00 92.12 71 ILE A CA 1
ATOM 577 C C . ILE A 1 71 ? -0.425 1.341 -5.795 1.00 92.12 71 ILE A C 1
ATOM 579 O O . ILE A 1 71 ? -0.100 2.491 -5.500 1.00 92.12 71 ILE A O 1
ATOM 583 N N . ARG A 1 72 ? -1.265 1.050 -6.786 1.00 91.44 72 ARG A N 1
ATOM 584 C CA . ARG A 1 72 ? -2.010 2.037 -7.580 1.00 91.44 72 ARG A CA 1
ATOM 585 C C . ARG A 1 72 ? -3.425 1.541 -7.855 1.00 91.44 72 ARG A C 1
ATOM 587 O O . ARG A 1 72 ? -3.715 0.359 -7.661 1.00 91.44 72 ARG A O 1
ATOM 594 N N . HIS A 1 73 ? -4.283 2.428 -8.345 1.00 90.62 73 HIS A N 1
ATOM 595 C CA . HIS A 1 73 ? -5.561 2.005 -8.915 1.00 90.62 73 HIS A CA 1
ATOM 596 C C . HIS A 1 73 ? -5.313 1.150 -10.164 1.00 90.62 73 HIS A C 1
ATOM 598 O O . HIS A 1 73 ? -4.369 1.437 -10.908 1.00 90.62 73 HIS A O 1
ATOM 604 N N . PRO A 1 74 ? -6.096 0.080 -10.381 1.00 86.19 74 PRO A N 1
ATOM 605 C CA . PRO A 1 74 ? -6.013 -0.692 -11.610 1.00 86.19 74 PRO A CA 1
ATOM 606 C C . PRO A 1 74 ? -6.234 0.241 -12.797 1.00 86.19 74 PRO A C 1
ATOM 608 O O . PRO A 1 74 ? -7.088 1.126 -12.743 1.00 86.19 74 PRO A O 1
ATOM 611 N N . ALA A 1 75 ? -5.466 0.042 -13.869 1.00 76.50 75 ALA A N 1
ATOM 612 C CA . ALA A 1 75 ? -5.691 0.794 -15.095 1.00 76.50 75 ALA A CA 1
ATOM 613 C C . ALA A 1 75 ? -7.150 0.592 -15.525 1.00 76.50 75 ALA A C 1
ATOM 615 O O . ALA A 1 75 ? -7.588 -0.549 -15.701 1.00 76.50 75 ALA A O 1
ATOM 616 N N . THR A 1 76 ? -7.906 1.684 -15.676 1.00 65.38 76 THR A N 1
ATOM 617 C CA . THR A 1 76 ? -9.241 1.595 -16.269 1.00 65.38 76 THR A CA 1
ATOM 618 C C . THR A 1 76 ? -9.048 1.032 -17.676 1.00 65.38 76 THR A C 1
ATOM 620 O O . THR A 1 76 ? -8.309 1.643 -18.452 1.00 65.38 76 THR A O 1
ATOM 623 N N . PRO A 1 77 ? -9.628 -0.130 -18.032 1.00 54.12 77 PRO A N 1
ATOM 624 C CA . PRO A 1 77 ? -9.571 -0.580 -19.409 1.00 54.12 77 PRO A CA 1
ATOM 625 C C . PRO A 1 77 ? -10.301 0.478 -20.235 1.00 54.12 77 PRO A C 1
ATOM 627 O O . PRO A 1 77 ? -11.508 0.654 -20.078 1.00 54.12 77 PRO A O 1
ATOM 630 N N . SER A 1 78 ? -9.560 1.235 -21.048 1.00 45.12 78 SER A N 1
ATOM 631 C CA . SER A 1 78 ? -10.159 2.128 -22.035 1.00 45.12 78 SER A CA 1
ATOM 632 C C . SER A 1 78 ? -11.099 1.288 -22.896 1.00 45.12 78 SER A C 1
ATOM 634 O O . SER A 1 78 ? -10.644 0.364 -23.574 1.00 45.12 78 SER A O 1
ATOM 636 N N . ALA A 1 79 ? -12.397 1.559 -22.771 1.00 42.84 79 ALA A N 1
ATOM 637 C CA . ALA A 1 79 ? -13.444 0.975 -23.598 1.00 42.84 79 ALA A CA 1
ATOM 638 C C . ALA A 1 79 ? -13.373 1.511 -25.033 1.00 42.84 79 ALA A C 1
ATOM 640 O O . ALA A 1 79 ? -12.969 2.687 -25.202 1.00 42.84 79 ALA A O 1
#

Secondary structure (DSSP, 8-state):
-----PPPPPPPSS---TT-EEEEE-TTS-EEEEEEEEEEETTEEEETTS-EEETTSEEE-SSSEEEEEEEEPPPP---

Radius of gyration: 12.62 Å; chains: 1; bounding box: 41×19×34 Å